Protein AF-R3WD14-F1 (afdb_monomer)

Sequence (59 aa):
MHEDCCIPICPDCDEELERLYYCVDCNKEWTQKELDDHQERENEAYVEWCKEQHPEWFE

Foldseek 3Di:
DPPPPPQQADLVPRHGADPQQADPVVRDGDDPVVSVVSVVVVVVVVVVVCCVVPVVVVD

Radius of gyration: 14.78 Å; Cα contacts (8 Å, |Δi|>4): 46; chains: 1; bounding box: 34×31×34 Å

pLDDT: mean 85.01, std 12.39, range [41.81, 93.19]

Structure (mmCIF, N/CA/C/O backbone):
data_AF-R3WD14-F1
#
_entry.id   AF-R3WD14-F1
#
loop_
_atom_site.group_PDB
_atom_site.id
_atom_site.type_symbol
_atom_site.label_atom_id
_atom_site.label_alt_id
_atom_site.label_comp_id
_atom_site.label_asym_id
_atom_site.label_entity_id
_atom_site.label_seq_id
_atom_site.pdbx_PDB_ins_code
_atom_site.Cartn_x
_atom_site.Cartn_y
_atom_site.Cartn_z
_atom_site.occupancy
_atom_site.B_iso_or_equiv
_atom_site.auth_seq_id
_atom_site.auth_comp_id
_atom_site.auth_asym_id
_atom_site.auth_atom_id
_atom_site.pdbx_PDB_model_num
ATOM 1 N N . MET A 1 1 ? -11.692 24.945 -4.391 1.00 45.12 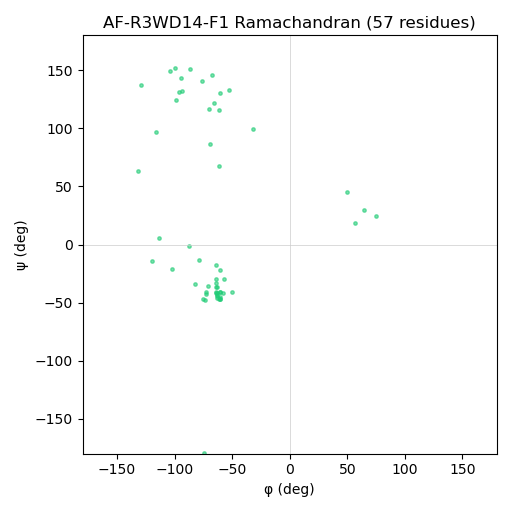1 MET A N 1
ATOM 2 C CA . MET A 1 1 ? -11.248 24.043 -3.314 1.00 45.12 1 MET A CA 1
ATOM 3 C C . MET A 1 1 ? -12.118 22.800 -3.387 1.00 45.12 1 MET A C 1
ATOM 5 O O . MET A 1 1 ? -13.154 22.731 -2.739 1.00 45.12 1 MET A O 1
ATOM 9 N N . HIS A 1 2 ? -11.786 21.886 -4.288 1.00 41.81 2 HIS A N 1
ATOM 10 C CA . HIS A 1 2 ? -12.043 20.473 -4.051 1.00 41.81 2 HIS A CA 1
ATOM 11 C C . HIS A 1 2 ? -10.643 19.905 -4.007 1.00 41.81 2 HIS A C 1
ATOM 13 O O . HIS A 1 2 ? -9.941 19.851 -5.011 1.00 41.81 2 HIS A O 1
ATOM 19 N N . GLU A 1 3 ? -10.164 19.766 -2.781 1.00 50.94 3 GLU A N 1
ATOM 20 C CA . GLU A 1 3 ? -8.983 18.984 -2.496 1.00 50.94 3 GLU A CA 1
ATOM 21 C C . GLU A 1 3 ? -9.433 17.549 -2.757 1.00 50.94 3 GLU A C 1
ATOM 23 O O . GLU A 1 3 ? -9.951 16.886 -1.860 1.00 50.94 3 GLU A O 1
ATOM 28 N N . ASP A 1 4 ? -9.326 17.110 -4.015 1.00 50.50 4 ASP A N 1
ATOM 29 C CA . ASP A 1 4 ? -9.197 15.700 -4.379 1.00 50.50 4 ASP A CA 1
ATOM 30 C C . ASP A 1 4 ? -7.895 15.204 -3.731 1.00 50.50 4 ASP A C 1
ATOM 32 O O . ASP A 1 4 ? -6.864 15.007 -4.371 1.00 50.50 4 ASP A O 1
ATOM 36 N N . CYS A 1 5 ? -7.904 15.154 -2.399 1.00 53.78 5 CYS A N 1
ATOM 37 C CA . CYS A 1 5 ? -6.870 14.533 -1.607 1.00 53.78 5 CYS A CA 1
ATOM 38 C C . CYS A 1 5 ? -6.892 13.075 -2.022 1.00 53.78 5 CYS A C 1
ATOM 40 O O . CYS A 1 5 ? -7.910 12.416 -1.822 1.00 53.78 5 CYS A O 1
ATOM 42 N N . CYS A 1 6 ? -5.788 12.637 -2.626 1.00 66.25 6 CYS A N 1
ATOM 43 C CA . CYS A 1 6 ? -5.487 11.271 -3.017 1.00 66.25 6 CYS A CA 1
ATOM 44 C C . CYS A 1 6 ? -6.136 10.283 -2.044 1.00 66.25 6 CYS A C 1
ATOM 46 O O . CYS A 1 6 ? -5.622 10.082 -0.942 1.00 66.25 6 CYS A O 1
ATOM 48 N N . ILE A 1 7 ? -7.283 9.720 -2.425 1.00 73.81 7 ILE A N 1
ATOM 49 C CA . ILE A 1 7 ? -7.881 8.623 -1.677 1.00 73.81 7 ILE A CA 1
ATOM 50 C C . ILE A 1 7 ? -6.947 7.440 -1.929 1.00 73.81 7 ILE A C 1
ATOM 52 O O . ILE A 1 7 ? -6.739 7.076 -3.088 1.00 73.81 7 ILE A O 1
ATOM 56 N N . PRO A 1 8 ? -6.288 6.904 -0.891 1.00 81.19 8 PRO A N 1
ATOM 57 C CA . PRO A 1 8 ? -5.354 5.816 -1.088 1.00 81.19 8 PRO A CA 1
ATOM 58 C C . PRO A 1 8 ?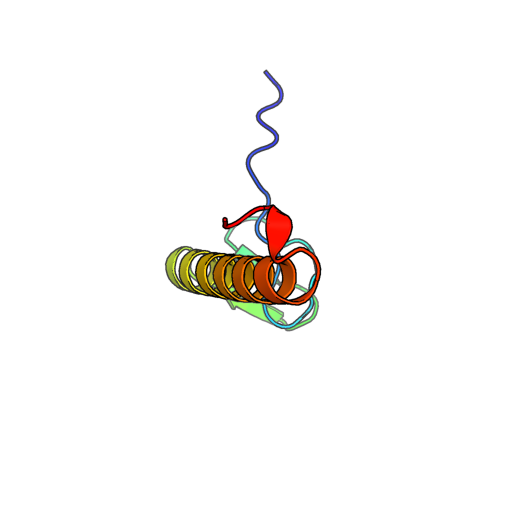 -6.103 4.556 -1.515 1.00 81.19 8 PRO A C 1
ATOM 60 O O . PRO A 1 8 ? -7.232 4.307 -1.088 1.00 81.19 8 PRO A O 1
ATOM 63 N N . ILE A 1 9 ? -5.450 3.765 -2.355 1.00 88.44 9 ILE A N 1
ATOM 64 C CA . ILE A 1 9 ? -5.979 2.510 -2.876 1.00 88.44 9 ILE A CA 1
ATOM 65 C C . ILE A 1 9 ? -5.487 1.356 -2.003 1.00 88.44 9 ILE A C 1
ATOM 67 O O . ILE A 1 9 ? -4.365 1.380 -1.493 1.00 88.44 9 ILE A O 1
ATOM 71 N N . CYS A 1 10 ? -6.340 0.355 -1.799 1.00 91.44 10 CYS A N 1
ATOM 72 C CA . CYS A 1 10 ? -6.000 -0.853 -1.066 1.00 91.44 10 CYS A CA 1
ATOM 73 C C . CYS A 1 10 ? -4.935 -1.665 -1.830 1.00 91.44 10 CYS A C 1
ATOM 75 O O . CYS A 1 10 ? -5.241 -2.139 -2.921 1.00 91.44 10 CYS A O 1
ATOM 77 N N . PRO A 1 11 ? -3.757 -1.945 -1.240 1.00 90.44 11 PRO A N 1
ATOM 78 C CA . PRO A 1 11 ? -2.689 -2.712 -1.894 1.00 90.44 11 PRO A CA 1
ATOM 79 C C . PRO A 1 11 ? -3.056 -4.142 -2.314 1.00 90.44 11 PRO A C 1
ATOM 81 O O . PRO A 1 11 ? -2.363 -4.738 -3.131 1.00 90.44 11 PRO A O 1
ATOM 84 N N . ASP A 1 12 ? -4.089 -4.722 -1.696 1.00 91.06 12 ASP A N 1
ATOM 85 C CA . ASP A 1 12 ? -4.500 -6.111 -1.938 1.00 91.06 12 ASP A CA 1
ATOM 86 C C . ASP A 1 12 ? -5.740 -6.217 -2.840 1.00 91.06 12 ASP A C 1
ATOM 88 O O . ASP A 1 12 ? -6.009 -7.285 -3.391 1.00 91.06 12 ASP A O 1
ATOM 92 N N . CYS A 1 13 ? -6.539 -5.150 -2.935 1.00 90.31 13 CYS A N 1
ATOM 93 C CA . CYS A 1 13 ? -7.834 -5.178 -3.621 1.00 90.31 13 CYS A CA 1
ATOM 94 C C . CYS A 1 13 ? -7.917 -4.210 -4.797 1.00 90.31 13 CYS A C 1
ATOM 96 O O . CYS A 1 13 ? -8.859 -4.329 -5.568 1.00 90.31 13 CYS A O 1
ATOM 98 N N . ASP A 1 14 ? -6.983 -3.263 -4.913 1.00 88.19 14 ASP A N 1
ATOM 99 C CA . ASP A 1 14 ? -7.019 -2.166 -5.888 1.00 88.19 14 ASP A CA 1
ATOM 100 C C . ASP A 1 14 ? -8.295 -1.296 -5.816 1.00 88.19 14 ASP A C 1
ATOM 102 O O . ASP A 1 14 ? -8.606 -0.537 -6.731 1.00 88.19 14 ASP A O 1
ATOM 106 N N . GLU A 1 15 ? -9.012 -1.358 -4.691 1.00 88.00 15 GLU A N 1
ATOM 107 C CA . GLU A 1 15 ? -10.224 -0.581 -4.414 1.00 88.00 15 GLU A CA 1
ATOM 108 C C . GLU A 1 15 ? -9.920 0.637 -3.530 1.00 88.00 15 GLU A C 1
ATOM 110 O O . GLU A 1 15 ? -8.991 0.621 -2.714 1.00 88.00 15 GLU A O 1
ATOM 115 N N . GLU A 1 16 ? -10.723 1.695 -3.662 1.00 89.38 16 GLU A N 1
ATOM 116 C CA . GLU A 1 16 ? -10.592 2.910 -2.851 1.00 89.38 16 GLU A CA 1
ATOM 117 C C . GLU A 1 16 ? -10.777 2.607 -1.358 1.00 89.38 16 GLU A C 1
ATOM 119 O O . GLU A 1 16 ? -11.751 1.977 -0.937 1.00 89.38 16 GLU A O 1
ATOM 124 N N . LEU A 1 17 ? -9.843 3.081 -0.530 1.00 88.44 17 LEU A N 1
ATOM 125 C CA . LEU A 1 17 ? -9.971 2.961 0.916 1.00 88.44 17 LEU A CA 1
ATOM 126 C C . LEU A 1 17 ? -10.971 3.979 1.457 1.00 88.44 17 LEU A C 1
ATOM 128 O O . LEU A 1 17 ? -10.992 5.149 1.070 1.00 88.44 17 LEU A O 1
ATOM 132 N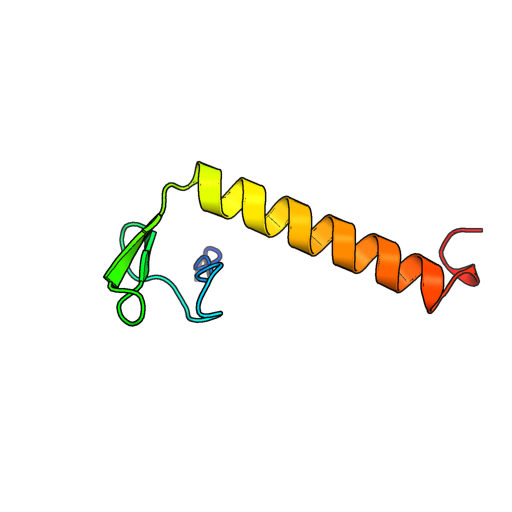 N . GLU A 1 18 ? -11.765 3.546 2.431 1.00 86.31 18 GLU A N 1
ATOM 133 C CA . GLU A 1 18 ? -12.661 4.437 3.150 1.00 86.31 18 GLU A CA 1
ATOM 134 C C . GLU A 1 18 ? -11.900 5.332 4.148 1.00 86.31 18 GLU A C 1
ATOM 136 O O . GLU A 1 18 ? -10.673 5.292 4.309 1.00 86.31 18 GLU A O 1
ATOM 141 N N . ARG A 1 19 ? -12.657 6.170 4.868 1.00 74.38 19 ARG A N 1
ATOM 142 C CA . ARG A 1 19 ? -12.125 6.996 5.956 1.00 74.38 19 ARG A CA 1
ATOM 143 C C . ARG A 1 19 ? -11.357 6.117 6.941 1.00 74.38 19 ARG A C 1
ATOM 145 O O . ARG A 1 19 ? -11.893 5.122 7.413 1.00 74.38 19 ARG A O 1
ATOM 152 N N . LEU A 1 20 ? -10.156 6.570 7.306 1.00 79.88 20 LEU A N 1
ATOM 153 C CA . LEU A 1 20 ? -9.207 5.863 8.177 1.00 79.88 20 LEU A CA 1
ATOM 154 C C . LEU A 1 20 ? -8.465 4.690 7.512 1.00 79.88 20 LEU A C 1
ATOM 156 O O . LEU A 1 20 ? -7.988 3.822 8.229 1.00 79.88 20 LEU A O 1
ATOM 160 N N . TYR A 1 21 ? -8.312 4.684 6.179 1.00 88.62 21 TYR A N 1
ATOM 161 C CA . TYR A 1 21 ? -7.489 3.694 5.459 1.00 88.62 21 TYR A CA 1
ATOM 162 C C . TYR A 1 21 ? -8.016 2.255 5.567 1.00 88.62 21 TYR A C 1
ATOM 164 O O . TYR A 1 21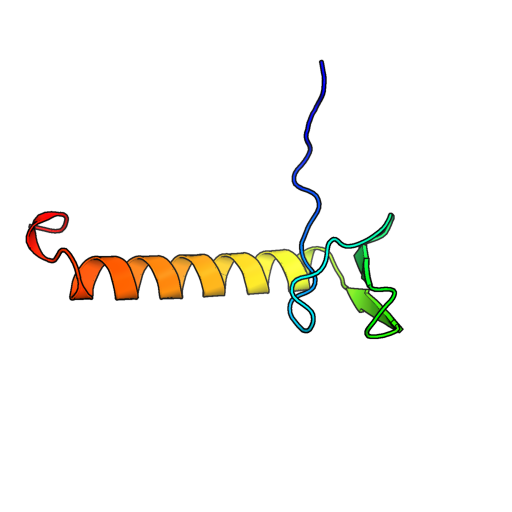 ? -7.256 1.285 5.545 1.00 88.62 21 TYR A O 1
ATOM 172 N N . TYR A 1 22 ? -9.331 2.108 5.702 1.00 90.75 22 TYR A N 1
ATOM 173 C CA . TYR A 1 22 ? -9.983 0.814 5.840 1.00 90.75 22 TYR A CA 1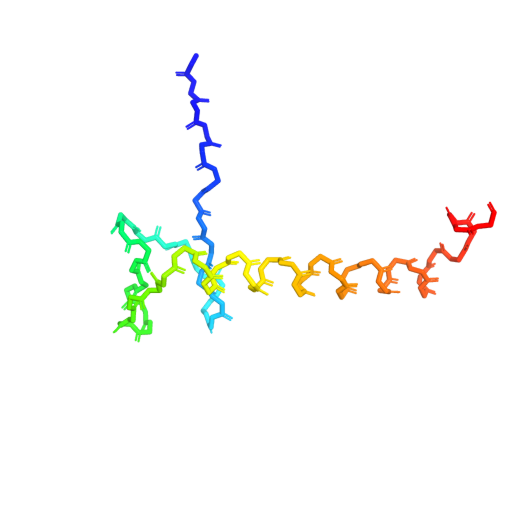
ATOM 174 C C . TYR A 1 22 ? -10.507 0.315 4.492 1.00 90.75 22 TYR A C 1
ATOM 176 O O . TYR A 1 22 ? -11.187 1.045 3.771 1.00 90.75 22 TYR A O 1
ATOM 184 N N . CYS A 1 23 ? -10.205 -0.939 4.164 1.00 93.06 23 CYS A N 1
ATOM 185 C CA . CYS A 1 23 ? -10.742 -1.622 2.995 1.00 93.06 23 CYS A CA 1
ATOM 186 C C . CYS A 1 23 ? -11.915 -2.513 3.405 1.00 93.06 23 CYS A C 1
ATOM 188 O O . CYS A 1 23 ? -11.757 -3.410 4.238 1.00 93.06 23 CYS A O 1
ATOM 190 N N . VAL A 1 24 ? -13.072 -2.300 2.779 1.00 90.69 24 VAL A N 1
ATOM 191 C CA . VAL A 1 24 ? -14.295 -3.073 3.040 1.00 90.69 24 VAL A CA 1
ATOM 192 C C . VAL A 1 24 ? -14.184 -4.503 2.501 1.00 90.69 24 VAL A C 1
ATOM 194 O O . VAL A 1 24 ? -14.659 -5.433 3.153 1.00 90.69 24 VAL A O 1
ATOM 197 N N . ASP A 1 25 ? -13.511 -4.703 1.364 1.00 92.19 25 ASP A N 1
ATOM 198 C CA . ASP A 1 25 ? -13.439 -6.010 0.700 1.00 92.19 25 ASP A CA 1
ATOM 199 C C . ASP A 1 25 ? -12.494 -6.988 1.395 1.00 92.19 25 ASP A C 1
ATOM 201 O O . ASP A 1 25 ? -12.874 -8.129 1.670 1.00 92.19 25 ASP A O 1
ATOM 205 N N . CYS A 1 26 ? -11.277 -6.552 1.744 1.00 92.81 26 CYS A N 1
ATOM 206 C CA . CYS A 1 26 ? -10.363 -7.383 2.535 1.00 92.81 26 CYS A CA 1
ATOM 207 C C . CYS A 1 26 ? -10.557 -7.235 4.049 1.00 92.81 26 CYS A C 1
ATOM 209 O O . CYS A 1 26 ? -9.889 -7.934 4.813 1.00 92.81 26 CYS A O 1
ATOM 211 N N . ASN A 1 27 ? -11.494 -6.379 4.483 1.00 92.44 27 ASN A N 1
ATOM 212 C CA . ASN A 1 27 ? -11.835 -6.125 5.884 1.00 92.44 27 ASN A CA 1
ATOM 213 C C . ASN A 1 27 ? -10.587 -5.838 6.739 1.00 92.44 27 ASN A C 1
ATOM 215 O O . ASN A 1 27 ? -10.396 -6.399 7.823 1.00 92.44 27 ASN A O 1
ATOM 219 N N . LYS A 1 28 ? -9.701 -4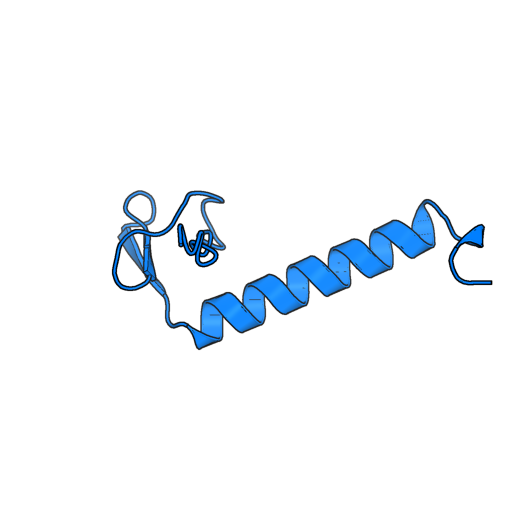.994 6.205 1.00 90.44 28 LYS A N 1
ATOM 220 C CA . LYS A 1 28 ? -8.386 -4.692 6.771 1.00 90.44 28 LYS A CA 1
ATOM 221 C C . LYS A 1 28 ? -8.196 -3.186 6.860 1.00 90.44 28 LYS A C 1
ATOM 223 O O . LYS A 1 28 ? -8.524 -2.452 5.933 1.00 90.44 28 LYS A O 1
ATOM 228 N N . GLU A 1 29 ? -7.643 -2.748 7.982 1.00 93.19 29 GLU A N 1
ATOM 229 C CA . GLU A 1 29 ? -7.183 -1.376 8.168 1.00 93.19 29 GLU A CA 1
ATOM 230 C C . GLU A 1 29 ? -5.697 -1.298 7.816 1.00 93.19 29 GLU A C 1
ATOM 232 O O . GLU A 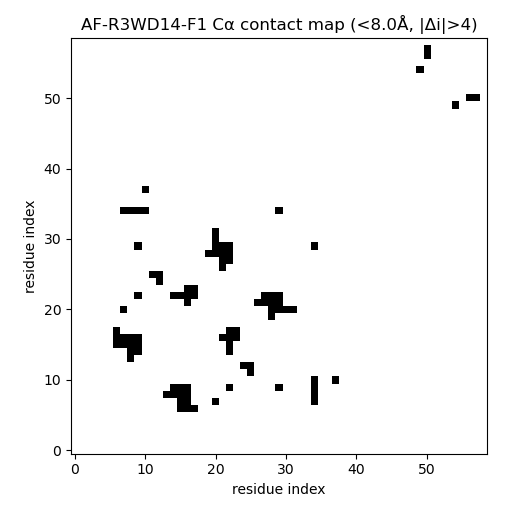1 29 ? -4.905 -2.140 8.249 1.00 93.19 29 GLU A O 1
ATOM 237 N N . TRP A 1 30 ? -5.338 -0.303 7.015 1.00 90.94 30 TRP A N 1
ATOM 238 C CA . TRP A 1 30 ? -3.966 -0.020 6.623 1.00 90.94 30 TRP A CA 1
ATOM 239 C C . TRP A 1 30 ? -3.443 1.186 7.389 1.00 90.94 30 TRP A C 1
ATOM 241 O O . TRP A 1 30 ? -4.178 2.107 7.731 1.00 90.94 30 TRP A O 1
ATOM 251 N N . THR A 1 31 ? -2.148 1.224 7.653 1.00 91.19 31 THR A N 1
ATOM 252 C CA . THR A 1 31 ? -1.516 2.450 8.141 1.00 91.19 31 THR A CA 1
ATOM 253 C C . THR A 1 31 ? -1.097 3.327 6.966 1.00 91.19 31 THR A C 1
ATOM 255 O O . THR A 1 31 ? -0.732 2.818 5.909 1.00 91.19 31 THR A O 1
ATOM 258 N N . GLN A 1 32 ? -1.071 4.652 7.156 1.00 88.38 32 GLN A N 1
ATOM 259 C CA . GLN A 1 32 ? -0.542 5.583 6.145 1.00 88.38 32 GLN A CA 1
ATOM 260 C C . GLN A 1 32 ? 0.843 5.143 5.647 1.00 88.38 32 GLN A C 1
ATOM 262 O O . GLN A 1 32 ? 1.092 5.156 4.451 1.00 88.38 32 GLN A O 1
ATOM 267 N N . LYS A 1 33 ? 1.707 4.667 6.555 1.00 91.00 33 LYS A N 1
ATOM 268 C CA . LYS A 1 33 ? 3.033 4.163 6.193 1.00 91.00 33 LYS A CA 1
ATOM 269 C C . LYS A 1 33 ? 2.972 2.976 5.226 1.00 91.00 33 LYS A C 1
ATOM 271 O O . LYS A 1 33 ? 3.727 2.949 4.269 1.00 91.00 33 LYS A O 1
ATOM 276 N N . GLU A 1 34 ? 2.107 1.993 5.470 1.00 91.56 34 GLU A N 1
ATOM 277 C CA . GLU A 1 34 ? 1.987 0.829 4.577 1.00 91.56 34 GLU A CA 1
ATOM 278 C C . GLU A 1 34 ? 1.493 1.221 3.181 1.00 91.56 34 GLU A C 1
ATOM 280 O O . GLU A 1 34 ? 1.888 0.605 2.192 1.00 91.56 34 GLU A O 1
ATOM 285 N N . LEU A 1 35 ? 0.646 2.247 3.105 1.00 89.88 35 LEU A N 1
ATOM 286 C CA . LEU A 1 35 ? 0.144 2.787 1.846 1.00 89.88 35 LEU A CA 1
ATOM 287 C C . LEU A 1 35 ? 1.221 3.575 1.101 1.00 89.88 35 LEU A C 1
ATOM 289 O O . LEU A 1 35 ? 1.384 3.375 -0.100 1.00 89.88 35 LEU A O 1
ATOM 293 N N . ASP A 1 36 ? 1.999 4.391 1.814 1.00 89.31 36 ASP A N 1
ATOM 294 C CA . ASP A 1 36 ? 3.150 5.103 1.252 1.00 89.31 36 ASP A CA 1
ATOM 295 C C . ASP A 1 36 ? 4.189 4.105 0.707 1.00 89.31 36 ASP A C 1
ATOM 297 O O . ASP A 1 36 ? 4.619 4.218 -0.441 1.00 89.31 36 ASP A O 1
ATOM 301 N N . ASP A 1 37 ? 4.521 3.071 1.490 1.00 90.81 37 ASP A N 1
ATOM 302 C CA . ASP A 1 37 ? 5.456 2.004 1.105 1.00 90.81 37 ASP A CA 1
ATOM 303 C C . ASP A 1 37 ? 4.926 1.178 -0.093 1.00 90.81 37 ASP A C 1
ATOM 305 O O . ASP A 1 37 ? 5.696 0.612 -0.873 1.00 90.81 37 ASP A O 1
ATOM 309 N N . HIS A 1 38 ? 3.606 1.045 -0.258 1.00 89.06 38 HIS A N 1
ATOM 310 C CA . HIS A 1 38 ? 3.019 0.410 -1.441 1.00 89.06 38 HIS A CA 1
ATOM 311 C C . HIS A 1 38 ? 3.114 1.313 -2.672 1.00 89.06 38 HIS A C 1
ATOM 313 O O . HIS A 1 38 ? 3.581 0.859 -3.715 1.00 89.06 38 HIS A O 1
ATOM 319 N N . GLN A 1 39 ? 2.744 2.586 -2.538 1.00 85.25 39 GLN A N 1
ATOM 320 C CA . GLN A 1 39 ? 2.783 3.542 -3.638 1.00 85.25 39 GLN A CA 1
ATOM 321 C C . GLN A 1 39 ? 4.211 3.780 -4.147 1.00 85.25 39 GLN A C 1
ATOM 323 O O . GLN A 1 39 ? 4.416 3.927 -5.351 1.00 85.25 39 GLN A O 1
ATOM 328 N N . GLU A 1 40 ? 5.209 3.788 -3.259 1.00 90.19 40 GLU A N 1
ATOM 329 C CA . GLU A 1 40 ? 6.620 3.860 -3.651 1.00 90.19 40 GLU A CA 1
ATOM 330 C C . GLU A 1 40 ? 7.016 2.656 -4.519 1.00 90.19 40 GLU A C 1
ATOM 332 O O . GLU A 1 40 ? 7.567 2.846 -5.601 1.00 90.19 40 GLU A O 1
ATOM 337 N N . ARG A 1 41 ? 6.643 1.433 -4.118 1.00 89.19 41 ARG A N 1
ATOM 338 C CA . ARG A 1 41 ? 6.934 0.213 -4.892 1.00 89.19 41 ARG A CA 1
ATOM 339 C C . ARG A 1 41 ? 6.246 0.192 -6.256 1.00 89.19 41 ARG A C 1
ATOM 341 O O . ARG A 1 41 ? 6.871 -0.204 -7.236 1.00 89.19 41 ARG A O 1
ATOM 348 N N . GLU A 1 42 ? 4.990 0.625 -6.332 1.00 87.19 42 GLU A N 1
ATOM 349 C CA . GLU A 1 42 ? 4.265 0.740 -7.606 1.00 87.19 42 GLU A CA 1
ATOM 350 C C . GLU A 1 42 ? 4.930 1.768 -8.530 1.00 87.19 42 GLU A C 1
ATOM 352 O O . GLU A 1 42 ? 5.124 1.511 -9.718 1.00 87.19 42 GLU A O 1
ATOM 357 N N . ASN A 1 43 ? 5.356 2.911 -7.982 1.00 88.50 43 ASN A N 1
ATOM 358 C CA . ASN A 1 43 ? 6.095 3.917 -8.741 1.00 88.50 43 ASN A CA 1
ATOM 359 C C . ASN A 1 43 ? 7.441 3.380 -9.245 1.00 88.50 43 ASN A C 1
ATOM 361 O O . ASN A 1 43 ? 7.789 3.611 -10.401 1.00 88.50 43 ASN A O 1
ATOM 365 N N . GLU A 1 44 ? 8.197 2.660 -8.414 1.00 91.81 44 GLU A N 1
ATOM 366 C CA . GLU A 1 44 ? 9.455 2.029 -8.827 1.00 91.81 44 GLU A CA 1
ATOM 367 C C . GLU A 1 44 ? 9.226 1.008 -9.947 1.00 91.81 44 GLU A C 1
ATOM 369 O O . GLU A 1 44 ? 9.907 1.059 -10.973 1.00 91.81 44 GLU A O 1
ATOM 374 N N . ALA A 1 45 ? 8.229 0.131 -9.800 1.00 90.31 45 ALA A N 1
ATOM 375 C CA . ALA A 1 45 ? 7.865 -0.845 -10.824 1.00 90.31 45 ALA A CA 1
ATOM 376 C C . ALA A 1 45 ? 7.449 -0.165 -12.138 1.00 90.31 45 ALA A C 1
ATOM 378 O O . ALA A 1 45 ? 7.866 -0.588 -13.219 1.00 90.31 45 ALA A O 1
ATOM 379 N N . TYR A 1 46 ? 6.685 0.926 -12.055 1.00 87.81 46 TYR A N 1
ATOM 380 C CA . TYR A 1 46 ? 6.300 1.723 -13.214 1.00 87.81 46 TYR A CA 1
ATOM 381 C C . TYR A 1 46 ? 7.508 2.372 -13.901 1.00 87.81 46 TYR A C 1
ATOM 383 O O . TYR A 1 46 ? 7.595 2.370 -15.131 1.00 87.81 46 TYR A O 1
ATOM 391 N N . VAL A 1 47 ? 8.459 2.902 -13.128 1.00 89.12 47 VAL A N 1
ATOM 392 C CA . VAL A 1 47 ? 9.696 3.487 -13.664 1.00 89.12 47 VAL A CA 1
ATOM 393 C C . VAL A 1 47 ? 10.531 2.430 -14.382 1.00 89.12 47 VAL A C 1
ATOM 395 O O . VAL A 1 47 ? 11.014 2.696 -15.482 1.00 89.12 47 VAL A O 1
ATOM 398 N N . GLU A 1 48 ? 10.686 1.238 -13.806 1.00 91.94 48 GLU A N 1
ATOM 399 C CA . GLU A 1 48 ? 11.412 0.141 -14.456 1.00 91.94 48 GLU A CA 1
ATOM 400 C C . GLU A 1 48 ? 10.717 -0.301 -15.749 1.00 91.94 48 GLU A C 1
ATOM 402 O O . GLU A 1 48 ? 11.361 -0.366 -16.796 1.00 91.94 48 GLU A O 1
ATOM 407 N N . TRP A 1 49 ? 9.392 -0.477 -15.727 1.00 92.75 49 TRP A N 1
ATOM 408 C CA . TRP A 1 49 ? 8.622 -0.781 -16.934 1.00 92.75 49 TRP A CA 1
ATOM 409 C C . TRP A 1 49 ? 8.787 0.302 -18.013 1.00 92.75 49 TRP A C 1
ATOM 411 O O . TRP A 1 49 ? 8.982 -0.013 -19.188 1.00 92.75 49 TRP A O 1
ATOM 421 N N . CYS A 1 50 ? 8.783 1.584 -17.629 1.00 90.94 50 CYS A N 1
ATOM 422 C CA . CYS A 1 50 ? 9.030 2.691 -18.553 1.00 90.94 50 CYS A CA 1
ATOM 423 C C . CYS A 1 50 ? 10.419 2.607 -19.195 1.00 90.94 50 CYS A C 1
ATOM 425 O O . CYS A 1 50 ? 10.538 2.851 -20.393 1.00 90.94 50 CYS A O 1
ATOM 427 N N . LYS A 1 51 ? 11.460 2.241 -18.437 1.00 92.38 51 LYS A N 1
ATOM 428 C CA . LYS A 1 51 ? 12.815 2.053 -18.985 1.00 92.38 51 LYS A CA 1
ATOM 429 C C . LYS A 1 51 ? 12.8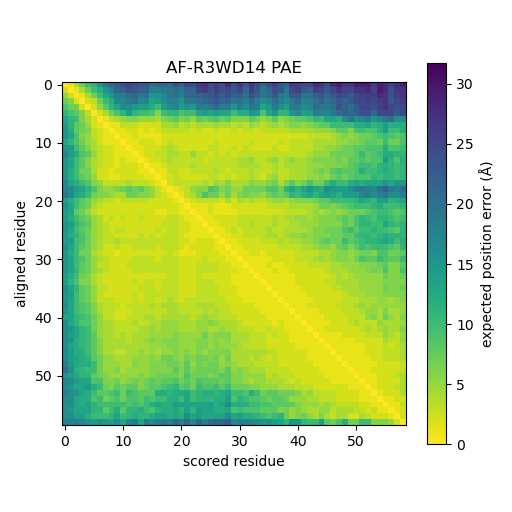70 0.910 -19.995 1.00 92.38 51 LYS A C 1
ATOM 431 O O . LYS A 1 51 ? 13.603 1.004 -20.974 1.00 92.38 51 LYS A O 1
ATOM 436 N N . GLU A 1 52 ? 12.112 -0.160 -19.764 1.00 92.69 52 GLU A N 1
ATOM 437 C CA . GLU A 1 52 ? 12.052 -1.301 -20.680 1.00 92.69 52 GLU A CA 1
ATOM 438 C C . GLU A 1 52 ? 11.277 -0.985 -21.966 1.00 92.69 52 GLU A C 1
ATOM 440 O O . GLU A 1 52 ? 11.692 -1.403 -23.047 1.00 92.69 52 GLU A O 1
ATOM 445 N N . GLN A 1 53 ? 10.153 -0.266 -21.868 1.00 93.12 53 GLN A N 1
ATOM 446 C CA . GLN A 1 53 ? 9.313 0.054 -23.031 1.00 93.12 53 GLN A CA 1
ATOM 447 C C . GLN A 1 53 ? 9.815 1.254 -23.836 1.00 93.12 53 GLN A C 1
ATOM 449 O O . GLN A 1 53 ? 9.662 1.276 -25.057 1.00 93.12 53 GLN A O 1
ATOM 454 N 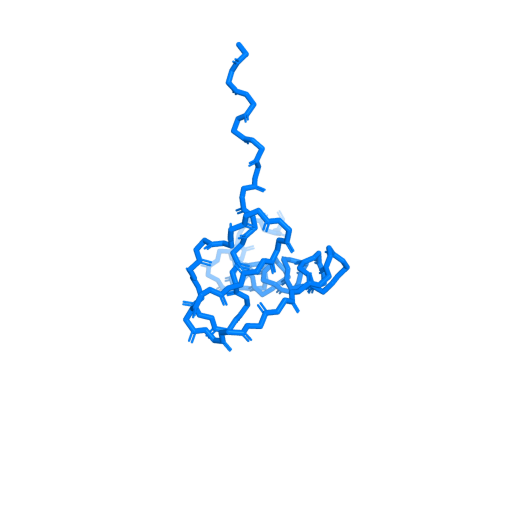N . HIS A 1 54 ? 10.397 2.241 -23.157 1.00 91.50 54 HIS A N 1
ATOM 455 C CA . HIS A 1 54 ? 10.830 3.516 -23.723 1.00 91.50 54 HIS A CA 1
ATOM 456 C C . HIS A 1 54 ? 12.260 3.847 -23.281 1.00 91.50 54 HIS A C 1
ATOM 458 O O . HIS A 1 54 ? 12.478 4.840 -22.576 1.00 91.50 54 HIS A O 1
ATOM 464 N N . PRO A 1 55 ? 13.258 3.033 -23.670 1.00 89.69 55 PRO A N 1
ATOM 465 C CA . PRO A 1 55 ? 14.646 3.278 -23.294 1.00 89.69 55 PRO A CA 1
ATOM 466 C C . PRO A 1 55 ? 15.132 4.664 -23.750 1.00 89.69 55 PRO A C 1
ATOM 468 O O . PRO A 1 55 ? 15.921 5.286 -23.043 1.00 89.69 55 PRO A O 1
ATOM 471 N N . GLU A 1 56 ? 14.597 5.200 -24.855 1.00 92.62 56 GLU A N 1
ATOM 472 C CA . GLU A 1 56 ? 14.955 6.526 -25.372 1.00 92.62 56 GLU A CA 1
ATOM 473 C C . GLU A 1 56 ? 14.593 7.702 -24.446 1.00 92.62 56 GLU A C 1
ATOM 475 O O . GLU A 1 56 ? 15.112 8.800 -24.628 1.00 92.62 56 GLU A O 1
ATOM 480 N N . TRP A 1 57 ? 13.698 7.519 -23.468 1.00 88.38 57 TRP A N 1
ATOM 481 C CA . TRP A 1 57 ? 13.357 8.572 -22.499 1.00 88.38 57 TRP A CA 1
ATOM 482 C C . TRP A 1 57 ? 14.401 8.731 -21.389 1.00 88.38 57 TRP A C 1
ATOM 484 O O . TRP A 1 57 ? 14.360 9.718 -20.654 1.00 88.38 57 TRP A O 1
ATOM 494 N N . PHE A 1 58 ? 15.313 7.767 -21.257 1.00 81.50 58 PHE A N 1
ATOM 495 C CA . PHE A 1 58 ? 16.314 7.709 -20.193 1.00 81.50 58 PHE A CA 1
ATOM 496 C C . PHE A 1 58 ? 17.757 7.879 -20.712 1.00 81.50 58 PHE A C 1
ATOM 498 O O . PHE A 1 58 ? 18.690 7.753 -19.914 1.00 81.50 58 PHE A O 1
ATOM 505 N N . GLU A 1 59 ? 17.937 8.175 -22.009 1.00 72.75 59 GLU A N 1
ATOM 506 C CA . GLU A 1 59 ? 19.222 8.524 -22.652 1.00 72.75 59 GLU A CA 1
ATOM 507 C C . GLU A 1 59 ? 19.522 10.034 -22.661 1.00 72.75 59 GLU A C 1
ATOM 509 O O . GLU A 1 59 ? 18.593 10.851 -22.864 1.00 72.75 59 GLU A O 1
#

Secondary structure (DSSP, 8-state):
------PPBPTTT-SBPBTTTEETTTTEE--HHHHHHHHHHHHHHHHHHHHHH-GGG--

Organism: NCBI:txid1158612

Solvent-accessible surface area (backbone atoms only — not comparable to full-atom values): 3718 Å² total; per-residue (Å²): 139,80,81,81,64,81,70,56,60,33,94,89,73,77,40,76,31,45,88,81,43,28,29,80,88,80,70,43,74,50,52,71,65,61,49,50,60,45,53,51,52,53,50,51,53,48,53,52,51,43,48,72,77,40,50,78,79,80,110

Mean predicted aligned error: 6.67 Å

Nearest PDB structures (foldseek):
  4j0b-assembly1_B  TM=5.579E-01  e=8.076E+00  Danio rerio